Protein AF-A0ABD5RI56-F1 (afdb_monomer_lite)

Radius of gyration: 21.37 Å; chains: 1; bounding box: 53×36×59 Å

pLDDT: mean 84.31, std 14.76, range [35.38, 97.81]

Sequence (172 aa):
MSERNPTGLPKQADVIEPGDVVLDLAQGRPMQVIERAADSVEEWVDANDYDLLGNYGNARLGASVDDAVYTCVYVSNLKSEPSNRYDFPAARLGRVEVEAAHPDGERIQEVIRRQLLTTMYEIALKADAAESGRPDSFVQALNFCIDGVFGDVRDDAREIAEAETLLEAHDD

Secondary structure (DSSP, 8-state):
-PPB-TTSSB---S---TT-EEEETTTTEEEEEEEEEESSHHHHHHHHT--STTSHHHHHTT--TTS-EEEEEE-S-TTS----EEEEEGGGEEE--GGGGSTT---HHHHHHHHHHHHHHHHHHHHHHH-TT-TTHHHHHHHHHHTTTSTTTHHHHHHHHHHHHHHHTT--

Organism: NCBI:txid1872699

Structure (mmCIF, N/CA/C/O backbone):
data_AF-A0ABD5RI56-F1
#
_entry.id   AF-A0ABD5RI56-F1
#
loop_
_atom_site.group_PDB
_atom_site.id
_atom_site.type_symbol
_atom_site.label_atom_id
_atom_site.label_alt_id
_atom_site.label_comp_id
_atom_site.label_asym_id
_atom_site.label_entity_id
_atom_site.label_seq_id
_atom_site.pdbx_PDB_ins_code
_atom_site.Cartn_x
_atom_site.Cartn_y
_atom_site.Cartn_z
_atom_site.occupancy
_atom_site.B_iso_or_equiv
_atom_site.auth_seq_id
_atom_site.auth_comp_id
_atom_site.auth_asym_id
_atom_site.auth_atom_id
_atom_site.pdbx_PDB_model_num
ATOM 1 N N . MET A 1 1 ? -20.896 -8.892 -6.631 1.00 35.38 1 MET A N 1
ATOM 2 C CA . MET A 1 1 ? -21.633 -8.419 -5.437 1.00 35.38 1 MET A CA 1
ATOM 3 C C . MET A 1 1 ? -20.660 -8.500 -4.273 1.00 35.38 1 MET A C 1
ATOM 5 O O . MET A 1 1 ? -20.341 -9.609 -3.878 1.00 35.38 1 MET A O 1
ATOM 9 N N . SER A 1 2 ? -20.107 -7.369 -3.826 1.00 41.53 2 SER A N 1
ATOM 10 C CA . SER A 1 2 ? -19.160 -7.335 -2.699 1.00 41.53 2 SER A CA 1
ATOM 11 C C . SER A 1 2 ? -19.905 -7.632 -1.391 1.00 41.53 2 SER A C 1
ATOM 13 O O . SER A 1 2 ? -20.982 -7.073 -1.155 1.00 41.53 2 SER A O 1
ATOM 15 N N . GLU A 1 3 ? -19.382 -8.562 -0.588 1.00 36.97 3 GLU A N 1
ATOM 16 C CA . GLU A 1 3 ? -19.892 -8.847 0.755 1.00 36.97 3 GLU A CA 1
ATOM 17 C C . GLU A 1 3 ? -19.791 -7.578 1.610 1.00 36.97 3 GLU A C 1
ATOM 19 O O . GLU A 1 3 ? -18.806 -6.852 1.544 1.00 36.97 3 GLU A O 1
ATOM 24 N N . ARG A 1 4 ? -20.817 -7.274 2.407 1.00 38.00 4 ARG A N 1
ATOM 25 C CA . ARG A 1 4 ? -20.777 -6.156 3.360 1.00 38.00 4 ARG A CA 1
ATOM 26 C C . ARG A 1 4 ? -20.445 -6.683 4.747 1.00 38.00 4 ARG A C 1
ATOM 28 O O . ARG A 1 4 ? -20.921 -7.752 5.122 1.00 38.00 4 ARG A O 1
ATOM 35 N N . ASN A 1 5 ? -19.649 -5.935 5.501 1.00 46.38 5 ASN A N 1
ATOM 36 C CA . ASN A 1 5 ? -19.350 -6.259 6.893 1.00 46.38 5 ASN A CA 1
ATOM 37 C C . ASN A 1 5 ? -20.561 -5.915 7.808 1.00 46.38 5 ASN A C 1
ATOM 39 O O . ASN A 1 5 ? -21.549 -5.332 7.341 1.00 46.38 5 ASN A O 1
ATOM 43 N N . PRO A 1 6 ? -20.512 -6.229 9.120 1.00 38.31 6 PRO A N 1
ATOM 44 C CA . PRO A 1 6 ? -21.612 -5.969 10.057 1.00 38.31 6 PRO A CA 1
ATOM 45 C C . PRO A 1 6 ? -22.006 -4.489 10.191 1.00 38.31 6 PRO A C 1
ATOM 47 O O . PRO A 1 6 ? -23.089 -4.191 10.689 1.00 38.31 6 PRO A O 1
ATOM 50 N N . THR A 1 7 ? -21.152 -3.556 9.751 1.00 46.56 7 THR A N 1
ATOM 51 C CA . THR A 1 7 ? -21.423 -2.111 9.768 1.00 46.56 7 THR A CA 1
ATOM 52 C C . THR A 1 7 ? -22.049 -1.605 8.464 1.00 46.56 7 THR A C 1
ATOM 54 O O . THR A 1 7 ? -22.315 -0.412 8.332 1.00 46.56 7 THR A O 1
ATOM 57 N N . GLY A 1 8 ? -22.342 -2.496 7.507 1.00 37.53 8 GLY A N 1
ATOM 58 C CA . GLY A 1 8 ? -22.945 -2.148 6.218 1.00 37.53 8 GLY A CA 1
ATOM 59 C C . GLY A 1 8 ? -21.972 -1.490 5.239 1.00 37.53 8 GLY A C 1
ATOM 60 O O . GLY A 1 8 ? -22.380 -1.129 4.130 1.00 37.53 8 GLY A O 1
ATOM 61 N N . LEU A 1 9 ? -20.701 -1.369 5.625 1.00 44.84 9 LEU A N 1
ATOM 62 C CA . LEU A 1 9 ? -19.626 -0.943 4.746 1.00 44.84 9 LEU A CA 1
ATOM 63 C C . LEU A 1 9 ? -19.266 -2.107 3.812 1.00 44.84 9 LEU A C 1
ATOM 65 O O . LEU A 1 9 ? -19.391 -3.274 4.210 1.00 44.84 9 LEU A O 1
ATOM 69 N N . PRO A 1 10 ? -18.862 -1.833 2.557 1.00 41.78 10 PRO A N 1
ATOM 70 C CA . PRO A 1 10 ? -18.251 -2.870 1.737 1.00 41.78 10 PRO A CA 1
ATOM 71 C C . PRO A 1 10 ? -17.120 -3.506 2.552 1.00 41.78 10 PRO A C 1
ATOM 73 O O . PRO A 1 10 ? -16.318 -2.793 3.156 1.00 41.78 10 PRO A O 1
ATOM 76 N N . LYS A 1 11 ? -17.089 -4.842 2.624 1.00 43.56 11 LYS A N 1
ATOM 77 C CA . LYS A 1 11 ? -15.899 -5.567 3.075 1.00 43.56 11 LYS A CA 1
ATOM 78 C C . LYS A 1 11 ? -14.810 -5.066 2.134 1.00 43.56 11 LYS A C 1
ATOM 80 O O . LYS A 1 11 ? -14.955 -5.257 0.926 1.00 43.56 11 LYS A O 1
ATOM 85 N N . GLN A 1 12 ? -13.855 -4.288 2.648 1.00 50.69 12 GLN A N 1
ATOM 86 C CA . GLN A 1 12 ? -12.790 -3.727 1.823 1.00 50.69 12 GLN A CA 1
ATOM 87 C C . GLN A 1 12 ? -12.041 -4.921 1.235 1.00 50.69 12 GLN A C 1
ATOM 89 O O . GLN A 1 12 ? -11.268 -5.584 1.913 1.00 50.69 12 GLN A O 1
ATOM 94 N N . ALA A 1 13 ? -12.402 -5.268 0.002 1.00 42.97 13 ALA A N 1
ATOM 95 C CA . ALA A 1 13 ? -11.748 -6.294 -0.795 1.00 42.97 13 ALA A CA 1
ATOM 96 C C . ALA A 1 13 ? -10.434 -5.757 -1.380 1.00 42.97 13 ALA A C 1
ATOM 98 O O . ALA A 1 13 ? -9.677 -6.510 -1.983 1.00 42.97 13 ALA A O 1
ATOM 99 N N . ASP A 1 14 ? -10.162 -4.472 -1.160 1.00 58.53 14 ASP A N 1
ATOM 100 C CA . ASP A 1 14 ? -8.941 -3.815 -1.564 1.00 58.53 14 ASP A CA 1
ATOM 101 C C . ASP A 1 14 ? -7.934 -3.924 -0.429 1.00 58.53 14 ASP A C 1
ATOM 103 O O . ASP A 1 14 ? -8.109 -3.341 0.643 1.00 58.53 14 ASP A O 1
ATOM 107 N N . VAL A 1 15 ? -6.882 -4.694 -0.683 1.00 82.50 15 VAL A N 1
ATOM 108 C CA . VAL A 1 15 ? -5.741 -4.862 0.213 1.00 82.50 15 VAL A CA 1
ATOM 109 C C . VAL A 1 15 ? -5.193 -3.479 0.582 1.00 82.50 15 VAL A C 1
ATOM 111 O O . VAL A 1 15 ? -4.931 -2.655 -0.300 1.00 82.50 15 VAL A O 1
ATOM 114 N N . ILE A 1 16 ? -5.076 -3.217 1.886 1.00 93.00 16 ILE A N 1
ATOM 115 C CA . ILE A 1 16 ? -4.388 -2.038 2.423 1.00 93.00 16 ILE A CA 1
ATOM 116 C C . ILE A 1 16 ? -2.885 -2.249 2.245 1.00 93.00 16 ILE A C 1
ATOM 118 O O . ILE A 1 16 ? -2.369 -3.329 2.551 1.00 93.00 16 ILE A O 1
ATOM 122 N N . GLU A 1 17 ? -2.186 -1.212 1.799 1.00 92.81 17 GLU A N 1
ATOM 123 C CA . GLU A 1 17 ? -0.748 -1.234 1.544 1.00 92.81 17 GLU A CA 1
ATOM 124 C C . GLU A 1 17 ? -0.009 -0.063 2.209 1.00 92.81 17 GLU A C 1
ATOM 126 O O . GLU A 1 17 ? -0.600 0.978 2.514 1.00 92.81 17 GLU A O 1
ATOM 131 N N . PRO A 1 18 ? 1.316 -0.188 2.416 1.00 94.25 18 PRO A N 1
ATOM 132 C CA . PRO A 1 18 ? 2.154 0.947 2.776 1.00 94.25 18 PRO A CA 1
ATOM 133 C C . PRO A 1 18 ? 1.957 2.135 1.824 1.00 94.25 18 PRO A C 1
ATOM 135 O O . PRO A 1 18 ? 1.863 1.988 0.605 1.00 94.25 18 PRO A O 1
ATOM 138 N N . GLY A 1 19 ? 1.898 3.335 2.397 1.00 93.94 19 GLY A N 1
ATOM 139 C CA . GLY A 1 19 ? 1.618 4.572 1.675 1.00 93.94 19 GLY A CA 1
ATOM 140 C C . GLY A 1 19 ? 0.136 4.946 1.615 1.00 93.94 19 GLY A C 1
ATOM 141 O O . GLY A 1 19 ? -0.148 6.130 1.420 1.00 93.94 19 GLY A O 1
ATOM 142 N N . ASP A 1 20 ? -0.788 4.009 1.860 1.00 95.50 20 ASP A N 1
ATOM 143 C CA . ASP A 1 20 ? -2.220 4.305 1.842 1.00 95.50 20 ASP A CA 1
ATOM 144 C C . ASP A 1 20 ? -2.611 5.329 2.912 1.00 95.50 20 ASP A C 1
ATOM 146 O O . ASP A 1 20 ? -2.129 5.325 4.052 1.00 95.50 20 ASP A O 1
ATOM 150 N N . VAL A 1 21 ? -3.558 6.191 2.543 1.00 94.44 21 VAL A N 1
ATOM 151 C CA . VAL A 1 21 ? -4.265 7.053 3.487 1.00 94.44 21 VAL A CA 1
ATOM 152 C C . VAL A 1 21 ? -5.460 6.282 4.029 1.00 94.44 21 VAL A C 1
ATOM 154 O O . VAL A 1 21 ? -6.291 5.777 3.274 1.00 94.44 21 VAL A O 1
ATOM 157 N N . VAL A 1 22 ? -5.570 6.214 5.353 1.00 95.88 22 VAL A N 1
ATOM 158 C CA . VAL A 1 22 ? -6.642 5.488 6.042 1.00 95.88 22 VAL A CA 1
ATOM 159 C C . VAL A 1 22 ? -7.287 6.360 7.116 1.00 95.88 22 VAL A C 1
ATOM 161 O O . VAL A 1 22 ? -6.701 7.322 7.615 1.00 95.88 22 VAL A O 1
ATOM 164 N N . LEU A 1 23 ? -8.509 6.015 7.504 1.00 95.75 23 LEU A N 1
ATOM 165 C CA . LEU A 1 23 ? -9.168 6.536 8.697 1.00 95.75 23 LEU A CA 1
ATOM 166 C C . LEU A 1 23 ? -9.112 5.489 9.811 1.00 95.75 23 LEU A C 1
ATOM 168 O O . LEU A 1 23 ? -9.458 4.332 9.578 1.00 95.75 23 LEU A O 1
ATOM 172 N N . ASP A 1 24 ? -8.763 5.902 11.035 1.00 95.00 24 ASP A N 1
ATOM 173 C CA . ASP A 1 24 ? -9.110 5.113 12.224 1.00 95.00 24 ASP A CA 1
ATOM 174 C C . ASP A 1 24 ? -10.632 5.167 12.381 1.00 95.00 24 ASP A C 1
ATOM 176 O O . ASP A 1 24 ? -11.172 6.194 12.800 1.00 95.00 24 ASP A O 1
ATOM 180 N N . LEU A 1 25 ? -11.334 4.080 12.063 1.00 95.38 25 LEU A N 1
ATOM 181 C CA . LEU A 1 25 ? -12.795 4.025 12.135 1.00 95.38 25 LEU A CA 1
ATOM 182 C C . LEU A 1 25 ? -13.326 4.172 13.571 1.00 95.38 25 LEU A C 1
ATOM 184 O O . LEU A 1 25 ? -14.483 4.547 13.758 1.00 95.38 25 LEU A O 1
ATOM 188 N N . ALA A 1 26 ? -12.499 3.926 14.593 1.00 94.19 26 ALA A N 1
ATOM 189 C CA . ALA A 1 26 ? -12.884 4.132 15.986 1.00 94.19 26 ALA A CA 1
ATOM 190 C C . ALA A 1 26 ? -12.826 5.613 16.401 1.00 94.19 26 ALA A C 1
ATOM 192 O O . ALA A 1 26 ? -13.591 6.031 17.271 1.00 94.19 26 ALA A O 1
ATOM 193 N N . GLN A 1 27 ? -11.930 6.407 15.799 1.00 92.31 27 GLN A N 1
ATOM 194 C CA . GLN A 1 27 ? -11.695 7.812 16.173 1.00 92.31 27 GLN A CA 1
ATOM 195 C C . GLN A 1 27 ? -12.104 8.832 15.100 1.00 92.31 27 GLN A C 1
ATOM 197 O O . GLN A 1 27 ? -12.181 10.023 15.396 1.00 92.31 27 GLN A O 1
ATOM 202 N N . GLY A 1 28 ? -12.345 8.400 13.863 1.00 93.62 28 GLY A N 1
ATOM 203 C CA . GLY A 1 28 ? -12.625 9.269 12.719 1.00 93.62 28 GLY A CA 1
ATOM 204 C C . GLY A 1 28 ? -11.440 10.145 12.304 1.00 93.62 28 GLY A C 1
ATOM 205 O O . GLY A 1 28 ? -11.642 11.241 11.785 1.00 93.62 28 GLY A O 1
ATOM 206 N N . ARG A 1 29 ? -10.203 9.716 12.581 1.00 93.25 29 ARG A N 1
ATOM 207 C CA . ARG A 1 29 ? -8.991 10.522 12.366 1.00 93.25 29 ARG A CA 1
ATOM 208 C C . ARG A 1 29 ? -8.143 9.966 11.220 1.00 93.25 29 ARG A C 1
ATOM 210 O O . ARG A 1 29 ? -7.979 8.749 11.150 1.00 93.25 29 ARG A O 1
ATOM 217 N N . PRO A 1 30 ? -7.568 10.835 10.367 1.00 94.12 30 PRO A N 1
ATOM 218 C CA . PRO A 1 30 ? -6.723 10.403 9.266 1.00 94.12 30 PRO A CA 1
ATOM 219 C C . PRO A 1 30 ? -5.359 9.927 9.758 1.00 94.12 30 PRO A C 1
ATOM 221 O O . PRO A 1 30 ? -4.745 10.531 10.652 1.00 94.12 30 PRO A O 1
ATOM 224 N N . MET A 1 31 ? -4.895 8.862 9.121 1.00 95.06 31 MET A N 1
ATOM 225 C CA . MET A 1 31 ? -3.596 8.243 9.309 1.00 95.06 31 MET A CA 1
ATOM 226 C C . MET A 1 31 ? -2.983 7.895 7.953 1.00 95.06 31 MET A C 1
ATOM 228 O O . MET A 1 31 ? -3.678 7.823 6.940 1.00 95.06 31 MET A O 1
ATOM 232 N N . GLN A 1 32 ? -1.680 7.656 7.960 1.00 95.31 32 GLN A N 1
ATOM 233 C CA . GLN A 1 32 ? -0.967 7.050 6.847 1.00 95.31 32 GLN A CA 1
ATOM 234 C C . GLN A 1 32 ? -0.414 5.694 7.282 1.00 95.31 32 GLN A C 1
ATOM 236 O O . GLN A 1 32 ? 0.123 5.578 8.390 1.00 95.31 32 GLN A O 1
ATOM 241 N N . VAL A 1 33 ? -0.552 4.688 6.421 1.00 96.50 33 VAL A N 1
ATOM 242 C CA . VAL A 1 33 ? 0.045 3.362 6.606 1.00 96.50 33 VAL A CA 1
ATOM 243 C C . VAL A 1 33 ? 1.522 3.442 6.248 1.00 96.50 33 VAL A C 1
ATOM 245 O O . VAL A 1 33 ? 1.877 3.945 5.183 1.00 96.50 33 VAL A O 1
ATOM 248 N N . ILE A 1 34 ? 2.391 2.955 7.130 1.00 96.00 34 ILE A N 1
ATOM 249 C CA . ILE A 1 34 ? 3.844 2.976 6.905 1.00 96.00 34 ILE A CA 1
ATOM 250 C C . ILE A 1 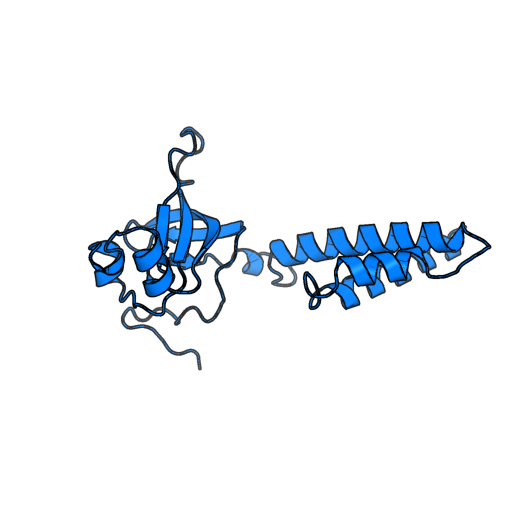34 ? 4.418 1.588 6.626 1.00 96.00 34 ILE A C 1
ATOM 252 O O . ILE A 1 34 ? 5.380 1.484 5.874 1.00 96.00 34 ILE A O 1
ATOM 256 N N . GLU A 1 35 ? 3.820 0.534 7.182 1.00 96.00 35 GLU A N 1
ATOM 257 C CA . GLU A 1 35 ? 4.206 -0.856 6.939 1.00 96.00 35 GLU A CA 1
ATOM 258 C C . GLU A 1 35 ? 3.068 -1.816 7.305 1.00 96.00 35 GLU A C 1
ATOM 260 O O . GLU A 1 35 ? 2.142 -1.469 8.048 1.00 96.00 35 GLU A O 1
ATOM 265 N N . ARG A 1 36 ? 3.151 -3.039 6.777 1.00 96.38 36 ARG A N 1
ATOM 266 C CA . ARG A 1 36 ? 2.381 -4.181 7.268 1.00 96.38 36 ARG A CA 1
ATOM 267 C C . ARG A 1 36 ? 3.201 -4.837 8.376 1.00 96.38 36 ARG A C 1
ATOM 269 O O . ARG A 1 36 ? 4.288 -5.333 8.106 1.00 96.38 36 ARG A O 1
ATOM 276 N N . ALA A 1 37 ? 2.696 -4.790 9.603 1.00 96.56 37 ALA A N 1
ATOM 277 C CA . ALA A 1 37 ? 3.401 -5.267 10.789 1.00 96.56 37 ALA A CA 1
ATOM 278 C C . ALA A 1 37 ? 3.353 -6.794 10.927 1.00 96.56 37 ALA A C 1
ATOM 280 O O . ALA A 1 37 ? 4.293 -7.386 11.447 1.00 96.56 37 ALA A O 1
ATOM 281 N N . ALA A 1 38 ? 2.252 -7.413 10.491 1.00 96.12 38 ALA A N 1
ATOM 282 C CA . ALA A 1 38 ? 2.060 -8.860 10.507 1.00 96.12 38 ALA A CA 1
ATOM 283 C C . ALA A 1 38 ? 0.997 -9.289 9.488 1.00 96.12 38 ALA A C 1
ATOM 285 O O . ALA A 1 38 ? 0.134 -8.491 9.083 1.00 96.12 38 ALA A O 1
ATOM 286 N N . ASP A 1 39 ? 1.027 -10.564 9.102 1.00 94.94 39 ASP A N 1
ATOM 287 C CA . ASP A 1 39 ? 0.028 -11.135 8.208 1.00 94.94 39 ASP A CA 1
ATOM 288 C C . ASP A 1 39 ? -1.301 -11.408 8.918 1.00 94.94 39 ASP A C 1
ATOM 290 O O . ASP A 1 39 ? -2.341 -11.341 8.257 1.00 94.94 39 ASP A O 1
ATOM 294 N N . SER A 1 40 ? -1.271 -11.623 10.239 1.00 95.81 40 SER A N 1
ATOM 295 C CA . SER A 1 40 ? -2.443 -11.821 11.098 1.00 95.81 40 SER A CA 1
ATOM 296 C C . SER A 1 40 ? -2.283 -11.159 12.479 1.00 95.81 40 SER A C 1
ATOM 298 O O . SER A 1 40 ? -1.173 -10.853 12.924 1.00 95.81 40 SER A O 1
ATOM 300 N N . VAL A 1 41 ? -3.393 -10.947 13.194 1.00 95.56 41 VAL A N 1
ATOM 301 C CA . VAL A 1 41 ? -3.365 -10.477 14.588 1.00 95.56 41 VAL A CA 1
ATOM 302 C C . VAL A 1 41 ? -2.739 -11.532 15.491 1.00 95.56 41 VAL A C 1
ATOM 304 O O . VAL A 1 41 ? -2.017 -11.161 16.407 1.00 95.56 41 VAL A O 1
ATOM 307 N N . GLU A 1 42 ? -2.988 -12.819 15.242 1.00 95.25 42 GLU A N 1
ATOM 308 C CA . GLU A 1 42 ? -2.371 -13.914 16.005 1.00 95.25 42 GLU A CA 1
ATOM 309 C C . GLU A 1 42 ? -0.838 -13.827 15.976 1.00 95.25 42 GLU A C 1
ATOM 311 O O . GLU A 1 42 ? -0.213 -13.746 17.032 1.00 95.25 42 GLU A O 1
ATOM 316 N N . GLU A 1 43 ? -0.248 -13.716 14.781 1.00 96.00 43 GLU A N 1
ATOM 317 C CA . GLU A 1 43 ? 1.200 -13.557 14.607 1.00 96.00 43 GLU A CA 1
ATOM 318 C C . GLU A 1 43 ? 1.723 -12.320 15.349 1.00 96.00 43 GLU A C 1
ATOM 320 O O . GLU A 1 43 ? 2.741 -12.370 16.044 1.00 96.00 43 GLU A O 1
ATOM 325 N N . TRP A 1 44 ? 1.012 -11.196 15.229 1.00 96.94 44 TRP A N 1
ATOM 326 C CA . TRP A 1 44 ? 1.417 -9.956 15.878 1.00 96.94 44 TRP A CA 1
ATOM 327 C C . TRP A 1 44 ? 1.363 -10.062 17.408 1.00 96.94 44 TRP A C 1
ATOM 329 O O . TRP A 1 44 ? 2.275 -9.591 18.090 1.00 96.94 44 TRP A O 1
ATOM 339 N N . VAL A 1 45 ? 0.311 -10.672 17.962 1.00 95.31 45 VAL A N 1
ATOM 340 C CA . VAL A 1 45 ? 0.131 -10.852 19.412 1.00 95.31 45 VAL A CA 1
ATOM 341 C C . VAL A 1 45 ? 1.236 -11.740 19.975 1.00 95.31 45 VAL A C 1
ATOM 343 O O . VAL A 1 45 ? 1.841 -11.372 20.983 1.00 95.31 45 VAL A O 1
ATOM 346 N N . ASP A 1 46 ? 1.550 -12.845 19.295 1.00 94.69 46 ASP A N 1
ATOM 347 C CA . ASP A 1 46 ? 2.626 -13.762 19.682 1.00 94.69 46 ASP A CA 1
ATOM 348 C C . ASP A 1 46 ? 3.992 -13.059 19.749 1.00 94.69 46 ASP A C 1
ATOM 350 O O . ASP A 1 46 ? 4.810 -13.352 20.624 1.00 94.69 46 ASP A O 1
ATOM 354 N N . ALA A 1 47 ? 4.236 -12.097 18.854 1.00 95.12 47 ALA A N 1
ATOM 355 C CA . ALA A 1 47 ? 5.481 -11.335 18.812 1.00 95.12 47 ALA A CA 1
ATOM 356 C C . ALA A 1 47 ? 5.559 -10.194 19.846 1.00 95.12 47 ALA A C 1
ATOM 358 O O . ALA A 1 47 ? 6.660 -9.829 20.266 1.00 95.12 47 ALA A O 1
ATOM 359 N N . ASN A 1 48 ? 4.423 -9.611 20.246 1.00 93.38 48 ASN A N 1
ATOM 360 C CA . ASN A 1 48 ? 4.383 -8.358 21.014 1.00 93.38 48 ASN A CA 1
ATOM 361 C C . ASN A 1 48 ? 3.848 -8.496 22.451 1.00 93.38 48 ASN A C 1
ATOM 363 O O . ASN A 1 48 ? 3.899 -7.515 23.195 1.00 93.38 48 ASN A O 1
ATOM 367 N N . ASP A 1 49 ? 3.348 -9.672 22.852 1.00 90.81 49 ASP A N 1
ATOM 368 C CA . ASP A 1 49 ? 2.771 -9.944 24.184 1.00 90.81 49 ASP A CA 1
ATOM 369 C C . ASP A 1 49 ? 1.715 -8.896 24.602 1.00 90.81 49 ASP A C 1
ATOM 371 O O . ASP A 1 49 ? 1.677 -8.392 25.728 1.00 90.81 49 ASP A O 1
ATOM 375 N N . TYR A 1 50 ? 0.862 -8.509 23.648 1.00 90.44 50 TYR A N 1
ATOM 376 C CA . TYR A 1 50 ? -0.182 -7.503 23.837 1.00 90.44 50 TYR A CA 1
ATOM 377 C C . TYR A 1 50 ? -1.513 -7.975 23.255 1.00 90.44 50 TYR A C 1
ATOM 379 O O . TYR A 1 50 ? -1.582 -8.360 22.093 1.00 90.44 50 TYR A O 1
ATOM 387 N N . ASP A 1 51 ? -2.593 -7.877 24.038 1.00 91.81 51 ASP A N 1
ATOM 388 C CA . ASP A 1 51 ? -3.949 -8.207 23.584 1.00 91.81 51 ASP A CA 1
ATOM 389 C C . ASP A 1 51 ? -4.507 -7.118 22.656 1.00 91.81 51 ASP A C 1
ATOM 391 O O . ASP A 1 51 ? -5.186 -6.170 23.073 1.00 91.81 51 ASP A O 1
ATOM 395 N N . LEU A 1 52 ? -4.206 -7.261 21.365 1.00 93.25 52 LEU A N 1
ATOM 396 C CA . LEU A 1 52 ? -4.650 -6.326 20.341 1.00 93.25 52 LEU A CA 1
ATOM 397 C C . LEU A 1 52 ? -6.173 -6.376 20.138 1.00 93.25 52 LEU A C 1
ATOM 399 O O . LEU A 1 52 ? -6.789 -5.330 19.922 1.00 93.25 52 LEU A O 1
ATOM 403 N N . LEU A 1 53 ? -6.812 -7.546 20.246 1.00 92.31 53 LEU A N 1
ATOM 404 C CA . LEU A 1 53 ? -8.263 -7.692 20.053 1.00 92.31 53 LEU A CA 1
ATOM 405 C C . LEU A 1 53 ? -9.069 -7.134 21.227 1.00 92.31 53 LEU A C 1
ATOM 407 O O . LEU A 1 53 ? -10.147 -6.577 21.017 1.00 92.31 53 LEU A O 1
ATOM 411 N N . GLY A 1 54 ? -8.534 -7.215 22.446 1.00 88.00 54 GLY A N 1
ATOM 412 C CA . GLY A 1 54 ? -9.148 -6.666 23.653 1.00 88.00 54 GLY A CA 1
ATOM 413 C C . GLY A 1 54 ? -9.241 -5.140 23.671 1.00 88.00 54 GLY A C 1
ATOM 414 O O . GLY A 1 54 ? -9.997 -4.570 24.466 1.00 88.00 54 GLY A O 1
ATOM 415 N N . ASN A 1 55 ? -8.532 -4.441 22.777 1.00 90.81 55 ASN A N 1
ATOM 416 C CA . ASN A 1 55 ? -8.699 -3.003 22.611 1.00 90.81 55 ASN A CA 1
ATOM 417 C C . ASN A 1 55 ? -10.146 -2.674 22.196 1.00 90.81 55 ASN A C 1
ATOM 419 O O . ASN A 1 55 ? -10.625 -3.129 21.159 1.00 90.81 55 ASN A O 1
ATOM 423 N N . TYR A 1 56 ? -10.829 -1.820 22.968 1.00 85.81 56 TYR A N 1
ATOM 424 C CA . TYR A 1 56 ? -12.249 -1.493 22.757 1.00 85.81 56 TYR A CA 1
ATOM 425 C C . TYR A 1 56 ? -12.580 -1.056 21.319 1.00 85.81 56 TYR A C 1
ATOM 427 O O . TYR A 1 56 ? -13.634 -1.415 20.790 1.00 85.81 56 TYR A O 1
ATOM 435 N N . GLY A 1 57 ? -11.687 -0.293 20.679 1.00 85.62 57 GLY A N 1
ATOM 436 C CA . GLY A 1 57 ? -11.871 0.136 19.292 1.00 85.62 57 GLY A CA 1
ATOM 437 C C . GLY A 1 57 ? -11.832 -1.031 18.304 1.00 85.62 57 GLY A C 1
ATOM 438 O O . GLY A 1 57 ? -12.648 -1.074 17.388 1.00 85.62 57 GLY A O 1
ATOM 439 N N . ASN A 1 58 ? -10.937 -1.994 18.527 1.00 89.31 58 ASN A N 1
ATOM 440 C CA . ASN A 1 58 ? -10.735 -3.155 17.659 1.00 89.31 58 ASN A CA 1
ATOM 441 C C . ASN A 1 58 ? -11.903 -4.142 17.796 1.00 89.31 58 ASN A C 1
ATOM 443 O O . ASN A 1 58 ? -12.544 -4.483 16.802 1.00 89.31 58 ASN A O 1
ATOM 447 N N . ALA A 1 59 ? -12.263 -4.507 19.033 1.00 88.25 59 ALA A N 1
ATOM 448 C CA . ALA A 1 59 ? -13.375 -5.418 19.312 1.00 88.25 59 ALA A CA 1
ATOM 449 C C . ALA A 1 59 ? -14.708 -4.920 18.727 1.00 88.25 59 ALA A C 1
ATOM 451 O O . ALA A 1 59 ? -15.482 -5.686 18.153 1.00 88.25 59 ALA A O 1
ATOM 452 N N . ARG A 1 60 ? -14.982 -3.614 18.836 1.00 90.75 60 ARG A N 1
ATOM 453 C CA . ARG A 1 60 ? -16.226 -3.014 18.330 1.00 90.75 60 ARG A CA 1
ATOM 454 C C . ARG A 1 60 ? -16.345 -3.064 16.804 1.00 90.75 60 ARG A C 1
ATOM 456 O O . ARG A 1 60 ? -17.463 -3.067 16.292 1.00 90.75 60 ARG A O 1
ATOM 463 N N . LEU A 1 61 ? -15.222 -3.064 16.092 1.00 90.81 61 LEU A N 1
ATOM 464 C CA . LEU A 1 61 ? -15.178 -3.058 14.628 1.00 90.81 61 LEU A CA 1
ATOM 465 C C . LEU A 1 61 ? -15.088 -4.467 14.032 1.00 90.81 61 LEU A C 1
ATOM 467 O O . LEU A 1 61 ? -14.981 -4.609 12.819 1.00 90.81 61 LEU A O 1
ATOM 471 N N . GLY A 1 62 ? -15.214 -5.499 14.872 1.00 88.69 62 GLY A N 1
ATOM 472 C CA . GLY A 1 62 ? -15.213 -6.889 14.432 1.00 88.69 62 GLY A CA 1
ATOM 473 C C . GLY A 1 62 ? -13.831 -7.384 14.029 1.00 88.69 62 GLY A C 1
ATOM 474 O O . GLY A 1 62 ? -13.756 -8.250 13.163 1.00 88.69 62 GLY A O 1
ATOM 475 N N . ALA A 1 63 ? -12.770 -6.833 14.632 1.00 92.62 63 ALA A N 1
ATOM 476 C CA . ALA A 1 63 ? -11.423 -7.333 14.412 1.00 92.62 63 ALA A CA 1
ATOM 477 C C . ALA A 1 63 ? -11.322 -8.819 14.785 1.00 92.62 63 ALA A C 1
ATOM 479 O O . ALA A 1 63 ? -11.895 -9.253 15.791 1.00 92.62 63 ALA A O 1
ATOM 480 N N . SER A 1 64 ? -10.598 -9.581 13.974 1.00 93.44 64 SER A N 1
ATOM 481 C CA . SER A 1 64 ? -10.430 -11.026 14.118 1.00 93.44 64 SER A CA 1
ATOM 482 C C . SER A 1 64 ? -8.957 -11.420 14.220 1.00 93.44 64 SER A C 1
ATOM 484 O O . SER A 1 64 ? -8.074 -10.627 13.901 1.00 93.44 64 SER A O 1
ATOM 486 N N . VAL A 1 65 ? -8.690 -12.650 14.671 1.00 95.44 65 VAL A N 1
ATOM 487 C CA . VAL A 1 65 ? -7.322 -13.196 14.745 1.00 95.44 65 VAL A CA 1
ATOM 488 C C . VAL A 1 65 ? -6.649 -13.276 13.372 1.00 95.44 65 VAL A C 1
ATOM 490 O O . VAL A 1 65 ? -5.432 -13.150 13.291 1.00 95.44 65 VAL A O 1
ATOM 493 N N . ASP A 1 66 ? -7.445 -13.408 12.310 1.00 94.62 66 ASP A N 1
ATOM 494 C CA . ASP A 1 66 ? -6.987 -13.559 10.928 1.00 94.62 66 ASP A CA 1
ATOM 495 C C . ASP A 1 66 ? -6.730 -12.211 10.231 1.00 94.62 66 ASP A C 1
ATOM 497 O O . ASP A 1 66 ? -6.267 -12.179 9.091 1.00 94.62 66 ASP A O 1
ATOM 501 N N . ASP A 1 67 ? -7.055 -11.086 10.874 1.00 94.25 67 ASP A N 1
ATOM 502 C CA . ASP A 1 67 ? -6.883 -9.774 10.255 1.00 94.25 67 ASP A CA 1
ATOM 503 C C . ASP A 1 67 ? -5.397 -9.426 10.134 1.00 94.25 67 ASP A C 1
ATOM 505 O O . ASP A 1 67 ? -4.661 -9.487 11.114 1.00 94.25 67 ASP A O 1
ATOM 509 N N . ALA A 1 68 ? -4.964 -8.948 8.969 1.00 95.81 68 ALA A N 1
ATOM 510 C CA . ALA A 1 68 ? -3.641 -8.344 8.838 1.00 95.81 68 ALA A CA 1
ATOM 511 C C . ALA A 1 68 ? -3.481 -7.141 9.783 1.00 95.81 68 ALA A C 1
ATOM 513 O O . ALA A 1 68 ? -4.442 -6.402 10.033 1.00 95.81 68 ALA A O 1
ATOM 514 N N . VAL A 1 69 ? -2.259 -6.914 10.269 1.00 96.75 69 VAL A N 1
ATOM 515 C CA . VAL A 1 69 ? -1.939 -5.791 11.160 1.00 96.75 69 VAL A CA 1
ATOM 516 C C . VAL A 1 69 ? -1.072 -4.778 10.430 1.00 96.75 69 VAL A C 1
ATOM 518 O O . VAL A 1 69 ? -0.083 -5.127 9.787 1.00 96.75 69 VAL A O 1
ATOM 521 N N . TYR A 1 70 ? -1.431 -3.504 10.554 1.00 97.81 70 TYR A N 1
ATOM 522 C CA . TYR A 1 70 ? -0.765 -2.401 9.876 1.00 97.81 70 TYR A CA 1
ATOM 523 C C . TYR A 1 70 ? -0.296 -1.349 10.865 1.00 97.81 70 TYR A C 1
ATOM 525 O O . TYR A 1 70 ? -1.073 -0.871 11.698 1.00 97.81 70 TYR A O 1
ATOM 533 N N . THR A 1 71 ? 0.950 -0.923 10.704 1.00 97.31 71 THR A N 1
ATOM 534 C CA . THR A 1 71 ? 1.495 0.199 11.452 1.00 97.31 71 THR A CA 1
ATOM 535 C C . THR A 1 71 ? 1.097 1.497 10.768 1.00 97.31 71 THR A C 1
ATOM 537 O O . THR A 1 71 ? 1.367 1.724 9.585 1.00 97.31 71 THR A O 1
ATOM 540 N N . CYS A 1 72 ? 0.463 2.376 11.535 1.00 96.62 72 CYS A N 1
ATOM 541 C CA . CYS A 1 72 ? -0.060 3.648 11.066 1.00 96.62 72 CYS A CA 1
ATOM 542 C C . CYS A 1 72 ? 0.475 4.819 11.894 1.00 96.62 72 CYS A C 1
ATOM 544 O O . CYS A 1 72 ? 0.817 4.692 13.074 1.00 96.62 72 CYS A O 1
ATOM 546 N N . VAL A 1 73 ? 0.486 5.997 11.273 1.00 94.94 73 VAL A N 1
ATOM 547 C CA . VAL A 1 73 ? 0.853 7.266 11.907 1.00 94.94 73 VAL A CA 1
ATOM 548 C C . VAL A 1 73 ? -0.271 8.274 11.711 1.00 94.94 73 VAL A C 1
ATOM 550 O O . VAL A 1 73 ? -0.742 8.481 10.595 1.00 94.94 73 VAL A O 1
ATOM 553 N N . TYR A 1 74 ? -0.705 8.931 12.788 1.00 93.00 74 TYR A N 1
ATOM 554 C CA . TYR A 1 74 ? -1.710 9.992 12.701 1.00 93.00 74 TYR A CA 1
ATOM 555 C C . TYR A 1 74 ? -1.164 11.230 11.989 1.00 93.00 74 TYR A C 1
ATOM 557 O O . TYR A 1 74 ? -0.151 11.790 12.400 1.00 93.00 74 TYR A O 1
ATOM 565 N N . VAL A 1 75 ? -1.912 11.725 11.000 1.00 91.19 75 VAL A N 1
ATOM 566 C CA . VAL A 1 75 ? -1.546 12.901 10.182 1.00 91.19 75 VAL A CA 1
ATOM 567 C C . VAL A 1 75 ? -2.551 14.049 10.329 1.00 91.19 75 VAL A C 1
ATOM 569 O O . VAL A 1 75 ? -2.775 14.847 9.426 1.00 91.19 75 VAL A O 1
ATOM 572 N N . SER A 1 76 ? -3.207 14.144 11.490 1.00 81.44 76 SER A N 1
ATOM 573 C CA . SER A 1 76 ? -4.362 15.036 11.682 1.00 81.44 76 SER A CA 1
ATOM 574 C C . SER A 1 76 ? -4.026 16.536 11.764 1.00 81.44 76 SER A C 1
ATOM 576 O O . SER A 1 76 ? -4.944 17.352 11.767 1.00 81.44 76 SER A O 1
ATOM 578 N N . ASN A 1 77 ? -2.754 16.923 11.899 1.00 82.12 77 ASN A N 1
ATOM 579 C CA . ASN A 1 77 ? -2.362 18.322 12.077 1.00 82.12 77 ASN A CA 1
ATOM 580 C C . ASN A 1 77 ? -0.946 18.588 11.550 1.00 82.12 77 ASN A C 1
ATOM 582 O O . ASN A 1 77 ? 0.016 18.046 12.081 1.00 82.12 77 ASN A O 1
ATOM 586 N N . LEU A 1 78 ? -0.820 19.513 10.592 1.00 82.38 78 LEU A N 1
ATOM 587 C CA . LEU A 1 78 ? 0.460 19.964 10.022 1.00 82.38 78 LEU A CA 1
ATOM 588 C C . LEU A 1 78 ? 1.432 20.557 11.055 1.00 82.38 78 LEU A C 1
ATOM 590 O O . LEU A 1 78 ? 2.629 20.629 10.805 1.00 82.38 78 LEU A O 1
ATOM 594 N N . LYS A 1 79 ? 0.921 21.038 12.194 1.00 81.62 79 LYS A N 1
ATOM 595 C CA . LYS A 1 79 ? 1.728 21.650 13.263 1.00 81.62 79 LYS A CA 1
ATOM 596 C C . LYS A 1 79 ? 2.208 20.648 14.309 1.00 81.62 79 LYS A C 1
ATOM 598 O O . LYS A 1 79 ? 2.908 21.043 15.236 1.00 81.62 79 LYS A O 1
ATOM 603 N N . SER A 1 80 ? 1.769 19.398 14.224 1.00 71.44 80 SER A N 1
ATOM 604 C CA . SER A 1 80 ? 2.160 18.356 15.162 1.00 71.44 80 SER A CA 1
ATOM 605 C C . SER A 1 80 ? 3.230 17.499 14.511 1.00 71.44 80 SER A C 1
ATOM 607 O O . SER A 1 80 ? 3.019 16.977 13.420 1.00 71.44 80 SER A O 1
ATOM 609 N N . GLU A 1 81 ? 4.366 17.344 15.186 1.00 76.69 81 GLU A N 1
ATOM 610 C CA . GLU A 1 81 ? 5.325 16.318 14.793 1.00 76.69 81 GLU A CA 1
ATOM 611 C C . GLU A 1 81 ? 4.640 14.944 14.865 1.00 76.69 81 GLU A C 1
ATOM 613 O O . GLU A 1 81 ? 3.861 14.703 15.800 1.00 76.69 81 GLU A O 1
ATOM 618 N N . PRO A 1 82 ? 4.886 14.048 13.893 1.00 70.69 82 PRO A N 1
ATOM 619 C CA . PRO A 1 82 ? 4.373 12.688 13.947 1.00 70.69 82 PRO A CA 1
ATOM 620 C C . PRO A 1 82 ? 4.891 12.017 15.218 1.00 70.69 82 PRO A C 1
ATOM 622 O O . PRO A 1 82 ? 6.085 11.774 15.363 1.00 70.69 82 PRO A O 1
ATOM 625 N N . SER A 1 83 ? 3.999 11.802 16.180 1.00 64.94 83 SER A N 1
ATOM 626 C CA . SER A 1 83 ? 4.421 11.532 17.552 1.00 64.94 83 SER A CA 1
ATOM 627 C C . SER A 1 83 ? 4.762 10.069 17.787 1.00 64.94 83 SER A C 1
ATOM 629 O O . SER A 1 83 ? 5.747 9.783 18.453 1.00 64.94 83 SER A O 1
ATOM 631 N N . ASN A 1 84 ? 3.957 9.148 17.256 1.00 85.69 84 ASN A N 1
ATOM 632 C CA . ASN A 1 84 ? 4.068 7.718 17.522 1.00 85.69 84 ASN A CA 1
ATOM 633 C C . ASN A 1 84 ? 3.512 6.893 16.360 1.00 85.69 84 ASN A C 1
ATOM 635 O O . ASN A 1 84 ? 2.648 7.348 15.602 1.00 85.69 84 ASN A O 1
ATOM 639 N N . ARG A 1 85 ? 4.005 5.659 16.278 1.00 93.69 85 ARG A N 1
ATOM 640 C CA . ARG A 1 85 ? 3.514 4.600 15.399 1.00 93.69 85 ARG A CA 1
ATOM 641 C C . ARG A 1 85 ? 2.585 3.696 16.200 1.00 93.69 85 ARG A C 1
ATOM 643 O O . ARG A 1 85 ? 2.861 3.435 17.371 1.00 93.69 85 ARG A O 1
ATOM 650 N N . TYR A 1 86 ? 1.491 3.266 15.591 1.00 94.50 86 TYR A N 1
ATOM 651 C CA . TYR A 1 86 ? 0.494 2.425 16.243 1.00 94.50 86 TYR A CA 1
ATOM 652 C C . TYR A 1 86 ? 0.037 1.324 15.3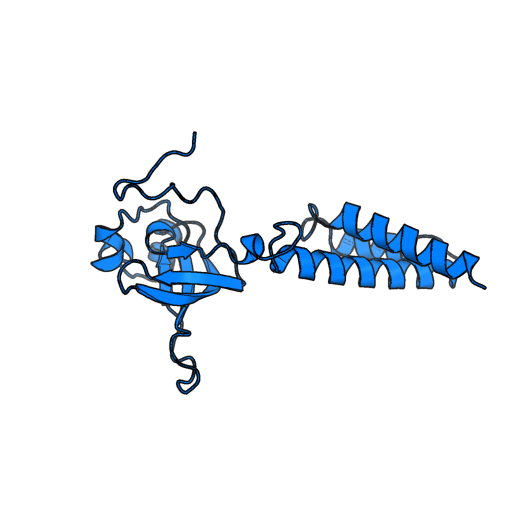02 1.00 94.50 86 TYR A C 1
ATOM 654 O O . TYR A 1 86 ? -0.235 1.595 14.134 1.00 94.50 86 TYR A O 1
ATOM 662 N N . ASP A 1 87 ? -0.103 0.124 15.845 1.00 96.75 87 ASP A N 1
ATOM 663 C CA . ASP A 1 87 ? -0.522 -1.046 15.091 1.00 96.75 87 ASP A CA 1
ATOM 664 C C . ASP A 1 87 ? -2.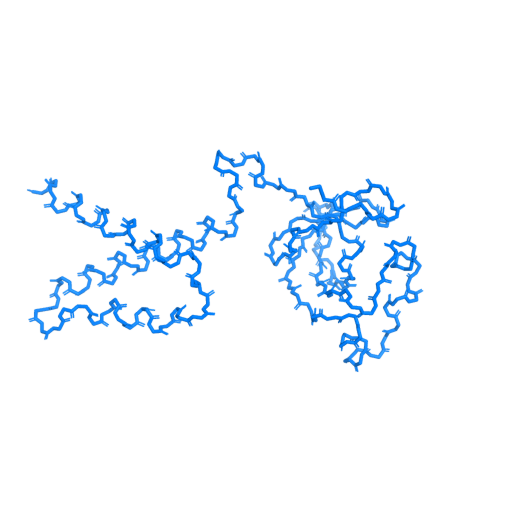031 -1.248 15.203 1.00 96.75 87 ASP A C 1
ATOM 666 O O . ASP A 1 87 ? -2.622 -1.163 16.287 1.00 96.75 87 ASP A O 1
ATOM 670 N N . PHE A 1 88 ? -2.666 -1.485 14.059 1.00 96.50 88 PHE A N 1
ATOM 671 C CA . PHE A 1 88 ? -4.108 -1.657 13.957 1.00 96.50 88 PHE A CA 1
ATOM 672 C C . PHE A 1 88 ? -4.453 -2.873 13.097 1.00 96.50 88 PHE A C 1
ATOM 674 O O . PHE A 1 88 ? -3.867 -3.038 12.026 1.00 96.50 88 PHE A O 1
ATOM 681 N N . PRO A 1 89 ? -5.434 -3.694 13.513 1.00 96.38 89 PRO A N 1
ATOM 682 C CA . PRO A 1 89 ? -5.988 -4.717 12.638 1.00 96.38 89 PRO A CA 1
ATOM 683 C C . PRO A 1 89 ? -6.713 -4.065 11.456 1.00 96.38 89 PRO A C 1
ATOM 685 O O . PRO A 1 89 ? -7.332 -3.005 11.609 1.00 96.38 89 PRO A O 1
ATOM 688 N N . ALA A 1 90 ? -6.691 -4.725 10.299 1.00 95.38 90 ALA A N 1
ATOM 689 C CA . ALA A 1 90 ? -7.307 -4.257 9.057 1.00 95.38 90 ALA A CA 1
ATOM 690 C C . ALA A 1 90 ? -8.764 -3.806 9.249 1.00 95.38 90 ALA A C 1
ATOM 692 O O . ALA A 1 90 ? -9.158 -2.757 8.748 1.00 95.38 90 ALA A O 1
ATOM 693 N N . ALA A 1 91 ? -9.550 -4.535 10.053 1.00 94.06 91 ALA A N 1
ATOM 694 C CA . ALA A 1 91 ? -10.951 -4.213 10.328 1.00 94.06 91 ALA A CA 1
ATOM 695 C C . ALA A 1 91 ? -11.172 -2.836 10.987 1.00 94.06 91 ALA A C 1
ATOM 697 O O . ALA A 1 91 ? -12.275 -2.287 10.922 1.00 94.06 91 ALA A O 1
ATOM 698 N N . ARG A 1 92 ? -10.145 -2.257 11.627 1.00 95.38 92 ARG A N 1
ATOM 699 C CA . ARG A 1 92 ? -10.218 -0.915 12.221 1.00 95.38 92 ARG A CA 1
ATOM 700 C C . ARG A 1 92 ? -9.931 0.210 11.228 1.00 95.38 92 ARG A C 1
ATOM 702 O O . ARG A 1 92 ? -10.220 1.375 11.516 1.00 95.38 92 ARG A O 1
ATOM 709 N N . LEU A 1 93 ? -9.369 -0.119 10.075 1.00 95.81 93 LEU A N 1
ATOM 710 C CA . LEU A 1 93 ? -8.916 0.850 9.097 1.00 95.81 93 LEU A CA 1
ATOM 711 C C . LEU A 1 93 ? -9.949 0.999 7.984 1.00 95.81 93 LEU A C 1
ATOM 713 O O . LEU A 1 93 ? -10.474 0.026 7.456 1.00 95.81 93 LEU A O 1
ATOM 717 N N . GLY A 1 94 ? -10.244 2.246 7.628 1.00 95.19 94 GLY A N 1
ATOM 718 C CA . GLY A 1 94 ? -10.983 2.568 6.414 1.00 95.19 94 GLY A CA 1
ATOM 719 C C . GLY A 1 94 ? -10.042 3.179 5.390 1.00 95.19 94 GLY A C 1
ATOM 720 O O . GLY A 1 94 ? -9.688 4.349 5.538 1.00 95.19 94 GLY A O 1
ATOM 721 N N . ARG A 1 95 ? -9.646 2.416 4.364 1.00 94.88 95 ARG A N 1
ATOM 722 C CA . ARG A 1 95 ? -8.865 2.935 3.230 1.00 94.88 95 ARG A CA 1
ATOM 723 C C . ARG A 1 95 ? -9.600 4.057 2.500 1.00 94.88 95 ARG A C 1
ATOM 725 O O . ARG A 1 95 ? -10.791 3.933 2.213 1.00 94.88 95 ARG A O 1
ATOM 732 N N . VAL A 1 96 ? -8.885 5.144 2.222 1.00 93.06 96 VAL A N 1
ATOM 733 C CA . VAL A 1 96 ? -9.349 6.247 1.380 1.00 93.06 96 VAL A CA 1
ATOM 734 C C . VAL A 1 96 ? -8.848 5.999 -0.039 1.00 93.06 96 VAL A C 1
ATOM 736 O O . VAL A 1 96 ? -7.643 5.993 -0.276 1.00 93.06 96 VAL A O 1
ATOM 739 N N . GLU A 1 97 ? -9.777 5.808 -0.972 1.00 91.00 97 GLU A N 1
ATOM 740 C CA . GLU A 1 97 ? -9.509 5.466 -2.377 1.00 91.00 97 GLU A CA 1
ATOM 741 C C . GLU A 1 97 ? -9.070 6.707 -3.176 1.00 91.00 97 GLU A C 1
ATOM 743 O O . GLU A 1 97 ? -9.799 7.228 -4.021 1.00 91.00 97 GLU A O 1
ATOM 748 N N . VAL A 1 98 ? -7.893 7.251 -2.853 1.00 89.81 98 VAL A N 1
ATOM 749 C CA . VAL A 1 98 ? -7.351 8.463 -3.495 1.00 89.81 98 VAL A CA 1
ATOM 750 C C . VAL A 1 98 ? -7.146 8.289 -5.001 1.00 89.81 98 VAL A C 1
ATOM 752 O O . VAL A 1 98 ? -7.238 9.263 -5.747 1.00 89.81 98 VAL A O 1
ATOM 755 N N . GLU A 1 99 ? -6.932 7.055 -5.455 1.00 90.06 99 GLU A N 1
ATOM 756 C CA . GLU A 1 99 ? -6.810 6.685 -6.863 1.00 90.06 99 GLU A CA 1
ATOM 757 C C . GLU A 1 99 ? -8.055 7.019 -7.684 1.00 90.06 99 GLU A C 1
ATOM 759 O O . GLU A 1 99 ? -7.942 7.290 -8.874 1.00 90.06 99 GLU A O 1
ATOM 764 N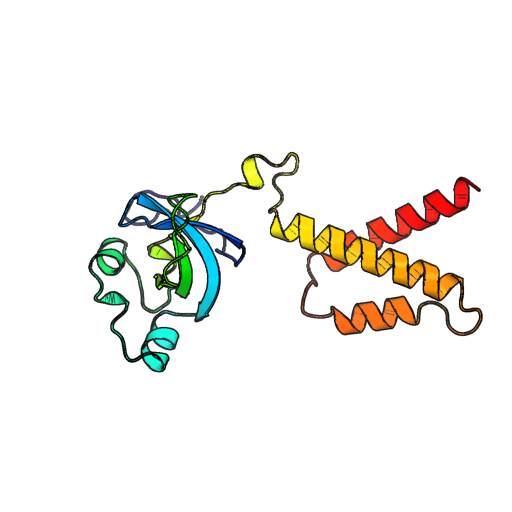 N . ALA A 1 100 ? -9.235 7.112 -7.061 1.00 87.69 100 ALA A N 1
ATOM 765 C CA . ALA A 1 100 ? -10.463 7.497 -7.753 1.00 87.69 100 ALA A CA 1
ATOM 766 C C . ALA A 1 100 ? -10.408 8.930 -8.324 1.00 87.69 100 ALA A C 1
ATOM 768 O O . ALA A 1 100 ? -11.236 9.297 -9.157 1.00 87.69 100 ALA A O 1
ATOM 769 N N . ALA A 1 101 ? -9.452 9.752 -7.871 1.00 88.62 101 ALA A N 1
ATOM 770 C CA . ALA A 1 101 ? -9.178 11.076 -8.424 1.00 88.62 101 ALA A CA 1
ATOM 771 C C . ALA A 1 101 ? -8.091 11.075 -9.519 1.00 88.62 101 ALA A C 1
ATOM 773 O O . ALA A 1 101 ? -7.897 12.101 -10.175 1.00 88.62 101 ALA A O 1
ATOM 774 N N . HIS A 1 102 ? -7.375 9.964 -9.715 1.00 85.56 102 HIS A N 1
ATOM 775 C CA . HIS A 1 102 ? -6.404 9.803 -10.794 1.00 85.56 102 HIS A CA 1
ATOM 776 C C . HIS A 1 102 ? -7.139 9.528 -12.121 1.00 85.56 102 HIS A C 1
ATOM 778 O O . HIS A 1 102 ? -8.107 8.765 -12.108 1.00 85.56 102 HIS A O 1
ATOM 784 N N . PRO A 1 103 ? -6.709 10.097 -13.270 1.00 86.12 103 PRO A N 1
ATOM 785 C CA . PRO A 1 103 ? -7.381 9.896 -14.561 1.00 86.12 103 PRO A CA 1
ATOM 786 C C . PRO A 1 103 ? -7.632 8.426 -14.917 1.00 86.12 103 PRO A C 1
ATOM 788 O O . PRO A 1 103 ? -8.703 8.093 -15.420 1.00 86.12 103 PRO A O 1
ATOM 791 N N . ASP A 1 104 ? -6.670 7.564 -14.593 1.00 84.69 104 ASP A N 1
ATOM 792 C CA . ASP A 1 104 ? -6.703 6.136 -14.926 1.00 84.69 104 ASP A CA 1
ATOM 793 C C . ASP A 1 104 ? -7.198 5.247 -13.771 1.00 84.69 104 ASP A C 1
ATOM 795 O O . ASP A 1 104 ? -7.216 4.026 -13.894 1.00 84.69 104 ASP A O 1
ATOM 799 N N . GLY A 1 105 ? -7.580 5.833 -12.628 1.00 84.75 105 GLY A N 1
ATOM 800 C CA . GLY A 1 105 ? -7.976 5.068 -11.437 1.00 84.75 105 GLY A CA 1
ATOM 801 C C . GLY A 1 105 ? -6.839 4.264 -10.790 1.00 84.75 105 GLY A C 1
ATOM 802 O O . GLY A 1 105 ? -7.096 3.403 -9.952 1.00 84.75 105 GLY A O 1
ATOM 803 N N . GLU A 1 106 ? -5.593 4.513 -11.197 1.00 87.44 106 GLU A N 1
ATOM 804 C CA . GLU A 1 106 ? -4.397 3.806 -10.738 1.00 87.44 106 GLU A CA 1
ATOM 805 C C . GLU A 1 106 ? -3.961 4.293 -9.345 1.00 87.44 106 GLU A C 1
ATOM 807 O O . GLU A 1 106 ? -3.956 5.495 -9.053 1.00 87.44 106 GLU A O 1
ATOM 812 N N . ARG A 1 107 ? -3.573 3.354 -8.471 1.00 89.06 107 ARG A N 1
ATOM 813 C CA . ARG A 1 107 ? -2.986 3.679 -7.164 1.00 89.06 107 ARG A CA 1
ATOM 814 C C . ARG A 1 107 ? -1.671 4.425 -7.343 1.00 89.06 107 ARG A C 1
ATOM 816 O O . ARG A 1 107 ? -0.855 4.079 -8.192 1.00 89.06 107 ARG A O 1
ATOM 823 N N . ILE A 1 108 ? -1.422 5.416 -6.487 1.00 89.62 108 ILE A N 1
ATOM 824 C CA . ILE A 1 108 ? -0.202 6.234 -6.569 1.00 89.62 108 ILE A CA 1
ATOM 825 C C . ILE A 1 108 ? 1.073 5.392 -6.416 1.00 89.62 108 ILE A C 1
ATOM 827 O O . ILE A 1 108 ? 2.099 5.710 -7.010 1.00 89.62 108 ILE A O 1
ATOM 831 N N . GLN A 1 109 ? 1.002 4.301 -5.653 1.00 88.62 109 GLN A N 1
ATOM 832 C CA . GLN A 1 109 ? 2.084 3.336 -5.509 1.00 88.62 109 GLN A CA 1
ATOM 833 C C . GLN A 1 109 ? 2.434 2.681 -6.851 1.00 88.62 109 GLN A C 1
ATOM 835 O O . GLN A 1 109 ? 3.616 2.608 -7.176 1.00 88.62 109 GLN A O 1
ATOM 840 N N . GLU A 1 110 ? 1.440 2.279 -7.649 1.00 88.62 110 GLU A N 1
ATOM 841 C CA . GLU A 1 110 ? 1.681 1.686 -8.973 1.00 88.62 110 GLU A CA 1
ATOM 842 C C . GLU A 1 110 ? 2.240 2.711 -9.952 1.00 88.62 110 GLU A C 1
ATOM 844 O O . GLU A 1 110 ? 3.234 2.431 -10.620 1.00 88.62 110 GLU A O 1
ATOM 849 N N . VAL A 1 111 ? 1.714 3.942 -9.935 1.00 89.69 111 VAL A N 1
ATOM 850 C CA . VAL A 1 111 ? 2.257 5.047 -10.741 1.00 89.69 111 VAL A CA 1
ATOM 851 C C . VAL A 1 111 ? 3.753 5.232 -10.463 1.00 89.69 111 VAL A C 1
ATOM 853 O O . VAL A 1 111 ? 4.555 5.326 -11.392 1.00 89.69 111 VAL A O 1
ATOM 856 N N . ILE A 1 112 ? 4.148 5.254 -9.185 1.00 91.19 112 ILE A N 1
ATOM 857 C CA . ILE A 1 112 ? 5.550 5.421 -8.780 1.00 91.19 112 ILE A CA 1
ATOM 858 C C . ILE A 1 112 ? 6.396 4.206 -9.186 1.00 91.19 112 ILE A C 1
ATOM 860 O O . ILE A 1 112 ? 7.492 4.388 -9.720 1.00 91.19 112 ILE A O 1
ATOM 864 N N . ARG A 1 113 ? 5.916 2.976 -8.946 1.00 90.25 113 ARG A N 1
ATOM 865 C CA . ARG A 1 113 ? 6.629 1.740 -9.322 1.00 90.25 113 ARG A CA 1
ATOM 866 C C . ARG A 1 113 ? 6.869 1.690 -10.827 1.00 90.25 113 ARG A C 1
ATOM 868 O O . ARG A 1 113 ? 8.000 1.460 -11.249 1.00 90.25 113 ARG A O 1
ATOM 875 N N . ARG A 1 114 ? 5.839 1.985 -11.622 1.00 91.19 114 ARG A N 1
ATOM 876 C CA . ARG A 1 114 ? 5.902 2.026 -13.084 1.00 91.19 114 ARG A CA 1
ATOM 877 C C . ARG A 1 114 ? 6.924 3.045 -13.566 1.00 91.19 114 ARG A C 1
ATOM 879 O O . ARG A 1 114 ? 7.831 2.677 -14.298 1.00 91.19 114 ARG A O 1
ATOM 886 N N . GLN A 1 115 ? 6.847 4.289 -13.087 1.00 92.56 115 GLN A N 1
ATOM 887 C CA . GLN A 1 115 ? 7.804 5.344 -13.453 1.00 92.56 115 GLN A CA 1
ATOM 888 C C . GLN A 1 115 ? 9.253 4.967 -13.123 1.00 92.56 115 GLN A C 1
ATOM 890 O O . GLN A 1 115 ? 10.152 5.171 -13.944 1.00 92.56 115 GLN A O 1
ATOM 895 N N . LEU A 1 116 ? 9.486 4.406 -11.932 1.00 92.50 116 LEU A N 1
ATOM 896 C CA . LEU A 1 116 ? 10.814 3.963 -11.519 1.00 92.50 116 LEU A CA 1
ATOM 897 C C . LEU A 1 116 ? 11.343 2.861 -12.443 1.00 92.50 116 LEU A C 1
ATOM 899 O O . LEU A 1 116 ? 12.466 2.964 -12.930 1.00 92.50 116 LEU A O 1
ATOM 903 N N . LEU A 1 117 ? 10.539 1.828 -12.699 1.00 91.75 117 LEU A N 1
ATOM 904 C CA . LEU A 1 117 ? 10.935 0.702 -13.542 1.00 91.75 117 LEU A CA 1
ATOM 905 C C . LEU A 1 117 ? 11.166 1.124 -14.990 1.00 91.75 117 LEU A C 1
ATOM 907 O O . LEU A 1 117 ? 12.166 0.715 -15.571 1.00 91.75 117 LEU A O 1
ATOM 911 N N . THR A 1 118 ? 10.310 1.980 -15.546 1.00 91.75 118 THR A N 1
ATOM 912 C CA . THR A 1 118 ? 10.478 2.536 -16.894 1.00 91.75 118 THR A CA 1
ATOM 913 C C . THR A 1 118 ? 11.812 3.275 -17.003 1.00 91.75 118 THR A C 1
ATOM 915 O O . THR A 1 118 ? 12.631 2.929 -17.853 1.00 91.75 118 THR A O 1
ATOM 918 N N . THR A 1 119 ? 12.119 4.156 -16.043 1.00 92.31 119 THR A N 1
ATOM 919 C CA . THR A 1 119 ? 13.414 4.861 -15.991 1.00 92.31 119 THR A CA 1
ATOM 920 C C . THR A 1 119 ? 14.596 3.881 -15.927 1.00 92.31 119 THR A C 1
ATOM 922 O O . THR A 1 119 ? 15.620 4.066 -16.586 1.00 92.31 119 THR A O 1
ATOM 925 N N . MET A 1 120 ? 14.486 2.820 -15.122 1.00 91.25 120 MET A N 1
ATOM 926 C CA . MET A 1 120 ? 15.540 1.805 -15.011 1.00 91.25 120 MET A CA 1
ATOM 927 C C . MET A 1 120 ? 15.727 1.025 -16.318 1.00 91.25 120 MET A C 1
ATOM 929 O O . MET A 1 120 ? 16.870 0.757 -16.698 1.00 91.25 120 MET A O 1
ATOM 933 N N . TYR A 1 121 ? 14.637 0.679 -17.008 1.00 91.81 121 TYR A N 1
ATOM 934 C CA . TYR A 1 121 ? 14.690 -0.006 -18.297 1.00 91.81 121 TYR A CA 1
ATOM 935 C C . TYR A 1 121 ? 15.285 0.872 -19.392 1.00 91.81 121 TYR A C 1
ATOM 937 O O . TYR A 1 121 ? 16.134 0.386 -20.129 1.00 91.81 121 TYR A O 1
ATOM 945 N N . GLU A 1 122 ? 14.932 2.154 -19.470 1.00 89.12 122 GLU A N 1
ATOM 946 C CA . GLU A 1 122 ? 15.552 3.087 -20.420 1.00 89.12 122 GLU A CA 1
ATOM 947 C C . GLU A 1 122 ? 17.068 3.165 -20.227 1.00 89.12 122 GLU A C 1
ATOM 949 O O . GLU A 1 122 ? 17.833 3.078 -21.189 1.00 89.12 122 GLU A O 1
ATOM 954 N N . ILE A 1 123 ? 17.526 3.296 -18.976 1.00 89.00 123 ILE A N 1
ATOM 955 C CA . ILE A 1 123 ? 18.959 3.329 -18.660 1.00 89.00 123 ILE A CA 1
ATOM 956 C C . ILE A 1 123 ? 19.626 2.017 -19.084 1.00 89.00 123 ILE A C 1
ATOM 958 O O . ILE A 1 123 ? 20.705 2.048 -19.679 1.00 89.00 123 ILE A O 1
ATOM 962 N N . ALA A 1 124 ? 18.995 0.874 -18.800 1.00 89.62 124 ALA A N 1
ATOM 963 C CA . ALA A 1 124 ? 19.512 -0.437 -19.176 1.00 89.62 124 ALA A CA 1
ATOM 964 C C . ALA A 1 124 ? 19.598 -0.606 -20.702 1.00 89.62 124 ALA A C 1
ATOM 966 O O . ALA A 1 124 ? 20.643 -1.011 -21.206 1.00 89.62 124 ALA A O 1
ATOM 967 N N . LEU A 1 125 ? 18.550 -0.221 -21.438 1.00 87.44 125 LEU A N 1
ATOM 968 C CA . LEU A 1 125 ? 18.500 -0.266 -22.902 1.00 87.44 125 LEU A CA 1
ATOM 969 C C . LEU A 1 125 ? 19.578 0.627 -23.530 1.00 87.44 125 LEU A C 1
ATOM 971 O O . LEU A 1 125 ? 20.300 0.191 -24.428 1.00 87.44 125 LEU A O 1
ATOM 975 N N . LYS A 1 126 ? 19.745 1.857 -23.027 1.00 86.44 126 LYS A N 1
ATOM 976 C CA . LYS A 1 126 ? 20.783 2.792 -23.495 1.00 86.44 126 LYS A CA 1
ATOM 977 C C . LYS A 1 126 ? 22.193 2.267 -23.207 1.00 86.44 126 LYS A C 1
ATOM 979 O O . LYS A 1 126 ? 23.083 2.406 -24.047 1.00 86.44 126 LYS A O 1
ATOM 984 N N . ALA A 1 127 ? 22.405 1.646 -22.046 1.00 86.62 127 ALA A N 1
ATOM 985 C CA . ALA A 1 127 ? 23.683 1.033 -21.693 1.00 86.62 127 ALA A CA 1
ATOM 986 C C . ALA A 1 127 ? 24.008 -0.177 -22.585 1.00 86.62 127 ALA A C 1
ATOM 988 O O . ALA A 1 127 ? 25.117 -0.257 -23.113 1.00 86.62 127 ALA A O 1
ATOM 989 N N . ASP A 1 128 ? 23.035 -1.063 -22.819 1.00 86.06 128 ASP A N 1
ATOM 990 C CA . ASP A 1 128 ? 23.197 -2.222 -23.705 1.00 86.06 128 ASP A CA 1
ATOM 991 C C . ASP A 1 128 ? 23.457 -1.794 -25.161 1.00 86.06 128 ASP A C 1
ATOM 993 O O . ASP A 1 128 ? 24.306 -2.380 -25.833 1.00 86.06 128 ASP A O 1
ATOM 997 N N . ALA A 1 129 ? 22.809 -0.729 -25.645 1.00 83.94 129 ALA A N 1
ATOM 998 C CA . ALA A 1 129 ? 23.065 -0.176 -26.978 1.00 83.94 129 ALA A CA 1
ATOM 999 C C . ALA A 1 129 ? 24.484 0.410 -27.127 1.00 83.94 129 ALA A C 1
ATOM 1001 O O . ALA A 1 129 ? 25.079 0.347 -28.206 1.00 83.94 129 ALA A O 1
ATOM 1002 N N . ALA A 1 130 ? 25.042 0.973 -26.051 1.00 82.19 130 ALA A N 1
ATOM 1003 C CA . ALA A 1 130 ? 26.392 1.532 -26.041 1.00 82.19 130 ALA A CA 1
ATOM 1004 C C . ALA A 1 130 ? 27.490 0.454 -25.948 1.00 82.19 130 ALA A C 1
ATOM 1006 O O . ALA A 1 130 ? 28.627 0.689 -26.374 1.00 82.19 130 ALA A O 1
ATOM 1007 N N . GLU A 1 131 ? 27.182 -0.730 -25.413 1.00 77.81 131 GLU A N 1
ATOM 1008 C CA . GLU A 1 131 ? 28.151 -1.802 -25.202 1.00 77.81 131 GLU A CA 1
ATOM 1009 C C . GLU A 1 131 ? 28.170 -2.806 -26.367 1.00 77.81 131 GLU A C 1
ATOM 1011 O O . GLU A 1 131 ? 27.372 -3.733 -26.465 1.00 77.81 131 GLU A O 1
ATOM 1016 N N . SER A 1 132 ? 29.173 -2.698 -27.243 1.00 63.88 132 SER A N 1
ATOM 1017 C CA . SER A 1 132 ? 29.296 -3.537 -28.453 1.00 63.88 132 SER A CA 1
ATOM 1018 C C . SER A 1 132 ? 29.602 -5.029 -28.200 1.00 63.88 132 SER A C 1
ATOM 1020 O O . SER A 1 132 ? 29.874 -5.765 -29.149 1.00 63.88 132 SER A O 1
ATOM 1022 N N . GLY A 1 133 ? 29.634 -5.481 -26.942 1.00 64.50 133 GLY A N 1
ATOM 1023 C CA . GLY A 1 133 ? 30.154 -6.795 -26.549 1.00 64.50 133 GLY A CA 1
ATOM 1024 C C . GLY A 1 133 ? 29.128 -7.787 -26.002 1.00 64.50 133 GLY A C 1
ATOM 1025 O O . GLY A 1 133 ? 29.392 -8.992 -26.063 1.00 64.50 133 GLY A O 1
ATOM 1026 N N . ARG A 1 134 ? 27.992 -7.315 -25.465 1.00 68.88 134 ARG A N 1
ATOM 1027 C CA . ARG A 1 134 ? 26.926 -8.147 -24.875 1.00 68.88 134 ARG A CA 1
ATOM 1028 C C . ARG A 1 134 ? 25.574 -7.417 -24.911 1.00 68.88 134 ARG A C 1
ATOM 1030 O O . ARG A 1 134 ? 25.234 -6.767 -23.928 1.00 68.88 134 ARG A O 1
ATOM 1037 N N . PRO A 1 135 ? 24.802 -7.531 -26.002 1.00 65.62 135 PRO A N 1
ATOM 1038 C CA . PRO A 1 135 ? 23.439 -7.014 -26.005 1.00 65.62 135 PRO A CA 1
ATOM 1039 C C . PRO A 1 135 ? 22.614 -7.673 -24.886 1.00 65.62 135 PRO A C 1
ATOM 1041 O O . PRO A 1 135 ? 22.792 -8.860 -24.594 1.00 65.62 135 PRO A O 1
ATOM 1044 N N . ASP A 1 136 ? 21.738 -6.881 -24.272 1.00 73.81 136 ASP A N 1
ATOM 1045 C CA . ASP A 1 136 ? 20.785 -7.247 -23.213 1.00 73.81 136 ASP A CA 1
ATOM 1046 C C . ASP A 1 136 ? 21.390 -7.628 -21.850 1.00 73.81 136 ASP A C 1
ATOM 1048 O O . ASP A 1 136 ? 20.713 -8.228 -21.012 1.00 73.81 136 ASP A O 1
ATOM 1052 N N . SER A 1 137 ? 22.660 -7.317 -21.593 1.00 81.81 137 SER A N 1
ATOM 1053 C CA . SER A 1 137 ? 23.310 -7.660 -20.326 1.00 81.81 137 SER A CA 1
ATOM 1054 C C . SER A 1 137 ? 22.767 -6.860 -19.139 1.00 81.81 137 SER A C 1
ATOM 1056 O O . SER A 1 137 ? 22.552 -7.428 -18.063 1.00 81.81 137 SER A O 1
ATOM 1058 N N . PHE A 1 138 ? 22.485 -5.570 -19.334 1.00 83.62 138 PHE A N 1
ATOM 1059 C CA . PHE A 1 138 ? 21.911 -4.709 -18.306 1.00 83.62 138 PHE A CA 1
ATOM 1060 C C . PHE A 1 138 ? 20.421 -4.976 -18.134 1.00 83.62 138 PHE A C 1
ATOM 1062 O O . PHE A 1 138 ? 19.960 -5.065 -16.997 1.00 83.62 138 PHE A O 1
ATOM 1069 N N . VAL A 1 139 ? 19.680 -5.193 -19.224 1.00 85.25 139 VAL A N 1
ATOM 1070 C CA . VAL A 1 139 ? 18.261 -5.580 -19.156 1.00 85.25 139 VAL A CA 1
ATOM 1071 C C . VAL A 1 139 ? 18.089 -6.928 -18.448 1.00 85.25 139 VAL A C 1
ATOM 1073 O O . VAL A 1 139 ? 17.218 -7.068 -17.589 1.00 85.25 139 VAL A O 1
ATOM 1076 N N . GLN A 1 140 ? 18.935 -7.924 -18.733 1.00 86.00 140 GLN A N 1
ATOM 1077 C CA . GLN A 1 140 ? 18.902 -9.210 -18.024 1.00 86.00 140 GLN A CA 1
ATOM 1078 C C . GLN A 1 140 ? 19.255 -9.066 -16.542 1.00 86.00 140 GLN A C 1
ATOM 1080 O O . GLN A 1 140 ? 18.588 -9.671 -15.700 1.00 86.00 140 GLN A O 1
ATOM 1085 N N . ALA A 1 141 ? 20.270 -8.263 -16.209 1.00 84.62 141 ALA A N 1
ATOM 1086 C CA . ALA A 1 141 ? 20.627 -7.989 -14.820 1.00 84.62 141 ALA A CA 1
ATOM 1087 C C . ALA A 1 141 ? 19.486 -7.283 -14.077 1.00 84.62 141 ALA A C 1
ATOM 1089 O O . ALA A 1 141 ? 19.159 -7.661 -12.954 1.00 84.62 141 ALA A O 1
ATOM 1090 N N . LEU A 1 142 ? 18.842 -6.305 -14.719 1.00 86.25 142 LEU A N 1
ATOM 1091 C CA . LEU A 1 142 ? 17.683 -5.615 -14.171 1.00 86.25 142 LEU A CA 1
ATOM 1092 C C . LEU A 1 142 ? 16.536 -6.593 -13.917 1.00 86.25 142 LEU A C 1
ATOM 1094 O O . LEU A 1 142 ? 16.046 -6.647 -12.793 1.00 86.25 142 LEU A O 1
ATOM 1098 N N . ASN A 1 143 ? 16.179 -7.414 -14.910 1.00 86.56 143 ASN A N 1
ATOM 1099 C CA . ASN A 1 143 ? 15.146 -8.442 -14.775 1.00 86.56 143 ASN A CA 1
ATOM 1100 C C . ASN A 1 143 ? 15.428 -9.377 -13.597 1.00 86.56 143 ASN A C 1
ATOM 1102 O O . ASN A 1 143 ? 14.523 -9.651 -12.823 1.00 86.56 143 ASN A O 1
ATOM 1106 N N . PHE A 1 144 ? 16.676 -9.823 -13.428 1.00 85.25 144 PHE A N 1
ATOM 1107 C CA . PHE A 1 144 ? 17.069 -10.658 -12.293 1.00 85.25 144 PHE A CA 1
ATOM 1108 C C . PHE A 1 144 ? 16.895 -9.941 -10.945 1.00 85.25 144 PHE A C 1
ATOM 1110 O O . PHE A 1 144 ? 16.447 -10.549 -9.978 1.00 85.25 144 PHE A O 1
ATOM 1117 N N . CYS A 1 145 ? 17.240 -8.654 -10.871 1.00 83.50 145 CYS A N 1
ATOM 1118 C CA . CYS A 1 145 ? 17.146 -7.869 -9.639 1.00 83.50 145 CYS A CA 1
ATOM 1119 C C . CYS A 1 145 ? 15.705 -7.580 -9.201 1.00 83.50 145 CYS A C 1
ATOM 1121 O O . CYS A 1 145 ? 15.464 -7.416 -8.007 1.00 83.50 145 CYS A O 1
ATOM 1123 N N . ILE A 1 146 ? 14.773 -7.470 -10.147 1.00 84.94 146 ILE A N 1
ATOM 1124 C CA . ILE A 1 146 ? 13.376 -7.098 -9.870 1.00 84.94 146 ILE A CA 1
ATOM 1125 C C . ILE A 1 146 ? 12.415 -8.291 -9.898 1.00 84.94 146 ILE A C 1
ATOM 1127 O O . ILE A 1 146 ? 11.228 -8.127 -9.592 1.00 84.94 146 ILE A O 1
ATOM 1131 N N . ASP A 1 147 ? 12.908 -9.480 -10.257 1.00 79.06 147 ASP A N 1
ATOM 1132 C CA . ASP A 1 147 ? 12.104 -10.696 -10.292 1.00 79.06 147 ASP A CA 1
ATOM 1133 C C . ASP A 1 147 ? 11.557 -11.014 -8.894 1.00 79.06 147 ASP A C 1
ATOM 1135 O O . ASP A 1 147 ? 12.287 -11.037 -7.902 1.00 79.06 147 ASP A O 1
ATOM 1139 N N . GLY A 1 148 ? 10.241 -11.205 -8.806 1.00 69.56 148 GLY A N 1
ATOM 1140 C CA . GLY A 1 148 ? 9.534 -11.437 -7.542 1.00 69.56 148 GLY A CA 1
ATOM 1141 C C . GLY A 1 148 ? 9.234 -10.193 -6.692 1.00 69.56 148 GLY A C 1
ATOM 1142 O O . GLY A 1 148 ? 8.572 -10.342 -5.669 1.00 69.56 148 GLY A O 1
ATOM 1143 N N . VAL A 1 149 ? 9.663 -8.989 -7.099 1.00 73.81 149 VAL A N 1
ATOM 1144 C CA . VAL A 1 149 ? 9.369 -7.731 -6.373 1.00 73.81 149 VAL A CA 1
ATOM 1145 C C . VAL A 1 149 ? 8.329 -6.874 -7.096 1.00 73.81 149 VAL A C 1
ATOM 1147 O O . VAL A 1 149 ? 7.464 -6.299 -6.444 1.00 73.81 149 VAL A O 1
ATOM 1150 N N . PHE A 1 150 ? 8.386 -6.812 -8.430 1.00 74.06 150 PHE A N 1
ATOM 1151 C CA . PHE A 1 150 ? 7.526 -5.936 -9.243 1.00 74.06 150 PHE A CA 1
ATOM 1152 C C . PHE A 1 150 ? 6.886 -6.654 -10.439 1.00 74.06 150 PHE A C 1
ATOM 1154 O O . PHE A 1 150 ? 6.738 -6.078 -11.515 1.00 74.06 150 PHE A O 1
ATOM 1161 N N . GLY A 1 151 ? 6.595 -7.949 -10.301 1.00 67.44 151 GLY A N 1
ATOM 1162 C CA . GLY A 1 151 ? 6.212 -8.795 -11.437 1.00 67.44 151 GLY A CA 1
ATOM 1163 C C . GLY A 1 151 ? 4.961 -8.332 -12.195 1.00 67.44 151 GLY A C 1
ATOM 1164 O O . GLY A 1 151 ? 4.847 -8.612 -13.381 1.00 67.44 151 GLY A O 1
ATOM 1165 N N . ASP A 1 152 ? 4.061 -7.620 -11.525 1.00 71.31 152 ASP A N 1
ATOM 1166 C CA . ASP A 1 152 ? 2.815 -7.067 -12.054 1.00 71.31 152 ASP A CA 1
ATOM 1167 C C . ASP A 1 152 ? 3.005 -5.801 -12.903 1.00 71.31 152 ASP A C 1
ATOM 1169 O O . ASP A 1 152 ? 2.307 -5.641 -13.897 1.00 71.31 152 ASP A O 1
ATOM 1173 N N . VAL A 1 153 ? 3.972 -4.943 -12.566 1.00 80.00 153 VAL A N 1
ATOM 1174 C CA . VAL A 1 153 ? 4.225 -3.668 -13.276 1.00 80.00 153 VAL A CA 1
ATOM 1175 C C . VAL A 1 153 ? 5.421 -3.758 -14.236 1.00 80.00 153 VAL A C 1
ATOM 1177 O O . VAL A 1 153 ? 5.625 -2.897 -15.092 1.00 80.00 153 VAL A O 1
ATOM 1180 N N . ARG A 1 154 ? 6.239 -4.809 -14.109 1.00 83.50 154 ARG A N 1
ATOM 1181 C CA . ARG A 1 154 ? 7.482 -4.996 -14.869 1.00 83.50 154 ARG A CA 1
ATOM 1182 C C . ARG A 1 154 ? 7.278 -4.937 -16.380 1.00 83.50 154 ARG A C 1
ATOM 1184 O O . ARG A 1 154 ? 8.021 -4.230 -17.059 1.00 83.50 154 ARG A O 1
ATOM 1191 N N . ASP A 1 155 ? 6.343 -5.730 -16.894 1.00 84.69 155 ASP A N 1
ATOM 1192 C CA . ASP A 1 155 ? 6.193 -5.930 -18.337 1.00 84.69 155 ASP A CA 1
ATOM 1193 C C . ASP A 1 155 ? 5.697 -4.640 -19.010 1.00 84.69 155 ASP A C 1
ATOM 1195 O O . ASP A 1 155 ? 6.293 -4.208 -19.997 1.00 84.69 155 ASP A O 1
ATOM 1199 N N . ASP A 1 156 ? 4.728 -3.956 -18.394 1.00 84.06 156 ASP A N 1
ATOM 1200 C CA . ASP A 1 156 ? 4.240 -2.643 -18.830 1.00 84.06 156 ASP A CA 1
ATOM 1201 C C . ASP A 1 156 ? 5.363 -1.596 -18.827 1.00 84.06 156 ASP A C 1
ATOM 1203 O O . ASP A 1 156 ? 5.559 -0.860 -19.795 1.00 84.06 156 ASP A O 1
ATOM 1207 N N . ALA A 1 157 ? 6.142 -1.534 -17.743 1.00 85.69 157 ALA A N 1
ATOM 1208 C CA . ALA A 1 157 ? 7.220 -0.561 -17.608 1.00 85.69 157 ALA A CA 1
ATOM 1209 C C . ALA A 1 157 ? 8.323 -0.753 -18.659 1.00 85.69 157 ALA A C 1
ATOM 1211 O O . ALA A 1 157 ? 8.869 0.229 -19.172 1.00 85.69 157 ALA A O 1
ATOM 1212 N N . ARG A 1 158 ? 8.632 -2.013 -18.985 1.00 86.81 158 ARG A N 1
ATOM 1213 C CA . ARG A 1 158 ? 9.582 -2.379 -20.035 1.00 86.81 158 ARG A CA 1
ATOM 1214 C C . ARG A 1 158 ? 9.069 -1.977 -21.415 1.00 86.81 158 ARG A C 1
ATOM 1216 O O . ARG A 1 158 ? 9.832 -1.399 -22.183 1.00 86.81 158 ARG A O 1
ATOM 1223 N N . GLU A 1 159 ? 7.807 -2.272 -21.722 1.00 88.50 159 GLU A N 1
ATOM 1224 C CA . GLU A 1 159 ? 7.196 -1.917 -23.008 1.00 88.50 159 GLU A CA 1
ATOM 1225 C C . GLU A 1 159 ? 7.229 -0.399 -23.241 1.00 88.50 159 GLU A C 1
ATOM 1227 O O . GLU A 1 159 ? 7.618 0.051 -24.320 1.00 88.50 159 GLU A O 1
ATOM 1232 N N . ILE A 1 160 ? 6.909 0.395 -22.211 1.00 89.88 160 ILE A N 1
ATOM 1233 C CA . ILE A 1 160 ? 6.996 1.862 -22.274 1.00 89.88 160 ILE A CA 1
ATOM 1234 C C . ILE A 1 160 ? 8.431 2.306 -22.597 1.00 89.88 160 ILE A C 1
ATOM 1236 O O . ILE A 1 160 ? 8.637 3.078 -23.531 1.00 89.88 160 ILE A O 1
ATOM 1240 N N . ALA A 1 161 ? 9.429 1.782 -21.881 1.00 88.75 161 ALA A N 1
ATOM 1241 C CA . ALA A 1 161 ? 10.830 2.153 -22.081 1.00 88.75 161 ALA A CA 1
ATOM 1242 C C . ALA A 1 161 ? 11.360 1.790 -23.484 1.00 88.75 161 ALA A C 1
ATOM 1244 O O . ALA A 1 161 ? 12.119 2.556 -24.087 1.00 88.75 161 ALA A O 1
ATOM 1245 N N . GLU A 1 162 ? 10.959 0.632 -24.020 1.00 88.75 162 GLU A N 1
ATOM 1246 C CA . GLU A 1 162 ? 11.287 0.216 -25.389 1.00 88.75 162 GLU A CA 1
ATOM 1247 C C . GLU A 1 162 ? 10.687 1.186 -26.421 1.00 88.75 162 GLU A C 1
ATOM 1249 O O . GLU A 1 162 ? 11.381 1.602 -27.354 1.00 88.75 162 GLU A O 1
ATOM 1254 N N . ALA A 1 163 ? 9.424 1.586 -26.237 1.00 89.00 163 ALA A N 1
ATOM 1255 C CA . ALA A 1 163 ? 8.749 2.536 -27.116 1.00 89.00 163 ALA A CA 1
ATOM 1256 C C . ALA A 1 163 ? 9.399 3.929 -27.079 1.00 89.00 163 ALA A C 1
ATOM 1258 O O . ALA A 1 163 ? 9.625 4.525 -28.133 1.00 89.00 163 ALA A O 1
ATOM 1259 N N . GLU A 1 164 ? 9.738 4.435 -25.892 1.00 86.94 164 GLU A N 1
ATOM 1260 C CA . GLU A 1 164 ? 10.377 5.747 -25.729 1.00 86.94 164 GLU A CA 1
ATOM 1261 C C . GLU A 1 164 ? 11.781 5.780 -26.340 1.00 86.94 164 GLU A C 1
ATOM 1263 O O . GLU A 1 164 ? 12.103 6.687 -27.109 1.00 86.94 164 GLU A O 1
ATOM 1268 N N . THR A 1 165 ? 12.586 4.741 -26.104 1.00 84.25 165 THR A N 1
ATOM 1269 C CA . THR A 1 165 ? 13.929 4.627 -26.698 1.00 84.25 165 THR A CA 1
ATOM 1270 C C . THR A 1 165 ? 13.866 4.572 -28.231 1.00 84.25 165 THR A C 1
ATOM 1272 O O . THR A 1 165 ? 14.717 5.142 -28.915 1.00 84.25 165 THR A O 1
ATOM 1275 N N . LEU A 1 166 ? 12.851 3.905 -28.795 1.00 85.19 166 LEU A N 1
ATOM 1276 C CA . LEU A 1 166 ? 12.651 3.839 -30.244 1.00 85.19 166 LEU A CA 1
AT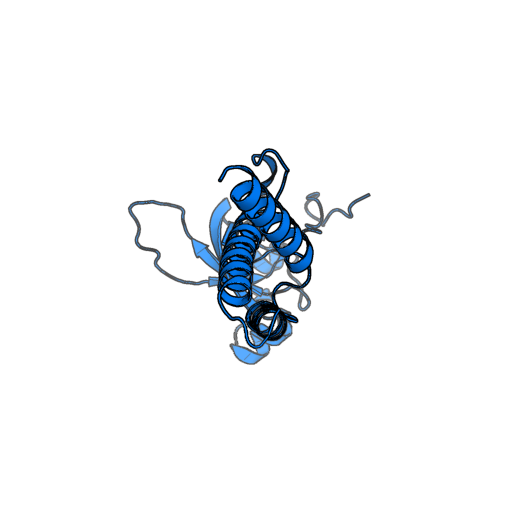OM 1277 C C . LEU A 1 166 ? 12.233 5.193 -30.838 1.00 85.19 166 LEU A C 1
ATOM 1279 O O . LEU A 1 166 ? 12.683 5.537 -31.930 1.00 85.19 166 LEU A O 1
ATOM 1283 N N . LEU A 1 167 ? 11.396 5.961 -30.135 1.00 83.19 167 LEU A N 1
ATOM 1284 C CA . LEU A 1 167 ? 11.013 7.313 -30.552 1.00 83.19 167 LEU A CA 1
ATOM 1285 C C . LEU A 1 167 ? 12.221 8.257 -30.569 1.00 83.19 167 LEU A C 1
ATOM 1287 O O . LEU A 1 167 ? 12.430 8.938 -31.570 1.00 83.19 167 LEU A O 1
ATOM 1291 N N . GLU A 1 168 ? 13.056 8.236 -29.526 1.00 81.12 168 GLU A N 1
ATOM 1292 C CA . GLU A 1 168 ? 14.287 9.041 -29.472 1.00 81.12 168 GLU A CA 1
ATOM 1293 C C . GLU A 1 168 ? 15.223 8.744 -30.657 1.00 81.12 168 GLU A C 1
ATOM 1295 O O . GLU A 1 168 ? 15.779 9.661 -31.253 1.00 81.12 168 GLU A O 1
ATOM 1300 N N . ALA A 1 169 ? 15.352 7.475 -31.059 1.00 76.44 169 ALA A N 1
ATOM 1301 C CA . ALA A 1 169 ? 16.200 7.077 -32.184 1.00 76.44 169 ALA A CA 1
ATOM 1302 C C . ALA A 1 169 ? 15.671 7.507 -33.570 1.00 76.44 169 ALA A C 1
ATOM 1304 O O . ALA A 1 169 ? 16.406 7.420 -34.555 1.00 76.44 169 ALA A O 1
ATOM 1305 N N . HIS A 1 170 ? 14.401 7.913 -33.673 1.00 70.31 170 HIS A N 1
ATOM 1306 C CA . HIS A 1 170 ? 13.770 8.357 -34.920 1.00 70.31 170 HIS A CA 1
ATOM 1307 C C . HIS A 1 170 ? 13.705 9.883 -35.079 1.00 70.31 170 HIS A C 1
ATOM 1309 O O . HIS A 1 170 ? 13.423 10.347 -36.187 1.00 70.31 170 HIS A O 1
ATOM 1315 N N . ASP A 1 171 ? 13.973 10.638 -34.011 1.00 66.81 171 ASP A N 1
ATOM 1316 C CA . ASP A 1 171 ? 13.981 12.106 -34.007 1.00 66.81 171 ASP A CA 1
ATOM 1317 C C . ASP A 1 171 ? 15.385 12.723 -34.249 1.00 66.81 171 ASP A C 1
ATOM 1319 O O . ASP A 1 171 ? 15.486 13.943 -34.421 1.00 66.81 171 ASP A O 1
ATOM 1323 N N . ASP A 1 172 ? 16.438 11.895 -34.330 1.00 52.34 172 ASP A N 1
ATOM 1324 C CA . ASP A 1 172 ? 17.829 12.244 -34.709 1.00 52.34 172 ASP A CA 1
ATOM 1325 C C . ASP A 1 172 ? 18.130 12.020 -36.211 1.00 52.34 172 ASP A C 1
ATOM 1327 O O . ASP A 1 172 ? 18.855 12.857 -36.811 1.00 52.34 172 ASP A O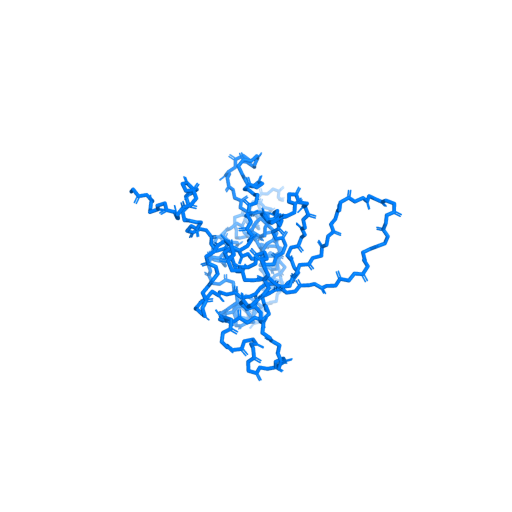 1
#

Foldseek 3Di:
DFDADPVRHGPCPPDDAAQFWKAQQLPRFIKGFHHFPFQFLLVVCVVPVDDQCPPPSNVVLPHDRRFTKTWIWTPRDPPDDRDDIDIHGPSRIGTDQPLVPPPVSDDPVLVVVLVVLLVQLLVQQVVLVVDPPDRCPSVVVSCVVCVPPPVPNNVVSNVNNVVVNVVVVVVD